Protein AF-A0A380HHK7-F1 (afdb_monomer_lite)

Foldseek 3Di:
DDFDWDADPVVRDIDGPPDPDPPPDDPPPPAAAAEAEDEDEPPDPVVVVCVVVVVVCCVVQVVRYDYDYHYPPPPD

pLDDT: mean 75.71, std 14.01, range [39.09, 93.75]

Secondary structure (DSSP, 8-state):
----EEE-TTT--EEE--S--------------EEEEEEE-TT-HHHHHHHHHHHHHHHHHTTTEEEEEEETTT--

Structure (mmCIF, N/CA/C/O backbone):
data_AF-A0A380HHK7-F1
#
_entry.id   AF-A0A380HHK7-F1
#
loop_
_atom_site.group_PDB
_atom_site.id
_atom_site.type_symbol
_atom_site.label_atom_id
_atom_site.label_alt_id
_atom_site.label_comp_id
_atom_site.label_asym_id
_atom_site.label_entity_id
_atom_site.label_seq_id
_atom_site.pdbx_PDB_ins_code
_atom_site.Cartn_x
_atom_site.Cartn_y
_atom_site.Cartn_z
_atom_site.occupancy
_atom_site.B_iso_or_equiv
_atom_site.auth_seq_id
_atom_site.auth_comp_id
_atom_site.auth_asym_id
_atom_site.auth_atom_id
_atom_site.pdbx_PDB_model_num
ATOM 1 N N . MET A 1 1 ? -17.635 33.758 27.929 1.00 39.09 1 MET A N 1
ATOM 2 C CA . MET A 1 1 ? -18.162 32.380 28.047 1.00 39.09 1 MET A CA 1
ATOM 3 C C . MET A 1 1 ? -17.473 31.536 26.990 1.00 39.09 1 MET A C 1
ATOM 5 O O . MET A 1 1 ? -17.527 31.916 25.830 1.00 39.09 1 MET A O 1
ATOM 9 N N . LYS A 1 2 ? -16.747 30.480 27.373 1.00 46.91 2 LYS A N 1
ATOM 10 C CA . LYS A 1 2 ? -16.069 29.584 26.422 1.00 46.91 2 LYS A CA 1
ATOM 11 C C . LYS A 1 2 ? -17.046 28.446 26.118 1.00 46.91 2 LYS A C 1
ATOM 13 O O . LYS A 1 2 ? -17.371 27.693 27.029 1.00 46.91 2 LYS A O 1
ATOM 18 N N . GLN A 1 3 ? -17.594 28.402 24.904 1.00 61.06 3 GLN A N 1
ATOM 19 C CA . GLN A 1 3 ? -18.527 27.346 24.503 1.00 61.06 3 GLN A CA 1
ATOM 20 C C . GLN A 1 3 ? -17.748 26.040 24.326 1.00 61.06 3 GLN A C 1
ATOM 22 O O . GLN A 1 3 ? -16.730 26.017 23.635 1.00 61.06 3 GLN A O 1
ATOM 27 N N . ASN A 1 4 ? -18.196 24.976 24.991 1.00 63.94 4 ASN A N 1
ATOM 28 C CA . ASN A 1 4 ? -17.626 23.645 24.833 1.00 63.94 4 ASN A CA 1
ATOM 29 C C . ASN A 1 4 ? -18.151 23.077 23.505 1.00 63.94 4 ASN A C 1
ATOM 31 O O . ASN A 1 4 ? -19.353 22.859 23.363 1.00 63.94 4 ASN A O 1
ATOM 35 N N . MET A 1 5 ? -17.278 22.937 22.508 1.00 69.56 5 MET A N 1
ATOM 36 C CA . MET A 1 5 ? -17.632 22.415 21.185 1.00 69.56 5 MET A CA 1
ATOM 37 C C . MET A 1 5 ? -17.258 20.938 21.118 1.00 69.56 5 MET A C 1
ATOM 39 O O . MET A 1 5 ? -16.124 20.583 21.439 1.00 69.56 5 MET A O 1
ATOM 43 N N . VAL A 1 6 ? -18.195 20.100 20.683 1.00 74.69 6 VAL A N 1
ATOM 44 C CA . VAL A 1 6 ? -17.964 18.674 20.422 1.00 74.69 6 VAL A CA 1
ATOM 45 C C . VAL A 1 6 ? -18.061 18.452 18.920 1.00 74.69 6 VAL A C 1
ATOM 47 O O . VAL A 1 6 ? -19.017 18.899 18.287 1.00 74.69 6 VAL A O 1
ATOM 50 N N . CYS A 1 7 ? -17.045 17.810 18.348 1.00 69.00 7 CYS A N 1
ATOM 51 C CA . CYS A 1 7 ? -16.947 17.556 16.915 1.00 69.00 7 CYS A CA 1
ATOM 52 C C . CYS A 1 7 ? -17.099 16.064 16.635 1.00 69.00 7 CYS A C 1
ATOM 54 O O . CYS A 1 7 ? -16.342 15.254 17.168 1.00 69.00 7 CYS A O 1
ATOM 56 N N . ASP A 1 8 ? -18.049 15.723 15.770 1.00 68.50 8 ASP A N 1
ATOM 57 C CA . ASP A 1 8 ? -18.190 14.379 15.226 1.00 68.50 8 ASP A CA 1
ATOM 58 C C . ASP A 1 8 ? -17.164 14.181 14.095 1.00 68.50 8 ASP A C 1
ATOM 60 O O . ASP A 1 8 ? -17.095 14.962 13.141 1.00 68.50 8 ASP A O 1
ATOM 64 N N . ILE A 1 9 ? -16.331 13.146 14.222 1.00 67.94 9 ILE A N 1
ATOM 65 C CA . ILE A 1 9 ? -15.180 12.898 13.336 1.00 67.94 9 ILE A CA 1
ATOM 66 C C . ILE A 1 9 ? -15.613 12.295 11.987 1.00 67.94 9 ILE A C 1
ATOM 68 O O . ILE A 1 9 ? -14.912 12.463 10.990 1.00 67.94 9 ILE A O 1
ATOM 72 N N . TYR A 1 10 ? -16.765 11.622 11.926 1.00 61.88 10 TYR A N 1
ATOM 73 C CA . TYR A 1 10 ? -17.245 10.945 10.716 1.00 61.88 10 TYR A CA 1
ATOM 74 C C . TYR A 1 10 ? -17.979 11.901 9.772 1.00 61.88 10 TYR A C 1
ATOM 76 O O . TYR A 1 10 ? -17.855 11.797 8.554 1.00 61.88 10 TYR A O 1
ATOM 84 N N . SER A 1 11 ? -18.729 12.845 10.334 1.00 68.81 11 SER A N 1
ATOM 85 C CA . SER A 1 11 ? -19.475 13.874 9.609 1.00 68.81 11 SER A CA 1
ATOM 86 C C . SER A 1 11 ? -18.690 15.177 9.442 1.00 68.81 11 SER A C 1
ATOM 88 O O . SER A 1 11 ? -18.967 15.941 8.517 1.00 68.81 11 SER A O 1
ATOM 90 N N . GLY A 1 12 ? -17.711 15.443 10.316 1.00 70.69 12 GLY A N 1
ATOM 91 C CA . GLY A 1 12 ? -16.936 16.685 10.328 1.00 70.69 12 GLY A CA 1
ATOM 92 C C . GLY A 1 12 ? -17.716 17.900 10.844 1.00 70.69 12 GLY A C 1
ATOM 93 O O . GLY A 1 12 ? -17.318 19.035 10.579 1.00 70.69 12 GLY A O 1
ATOM 94 N N . ILE A 1 13 ? -18.830 17.690 11.553 1.00 74.69 13 ILE A N 1
ATOM 95 C CA . ILE A 1 13 ? -19.690 18.759 12.073 1.00 74.69 13 ILE A CA 1
ATOM 96 C C . ILE A 1 13 ? -19.416 18.950 13.569 1.00 74.69 13 ILE A C 1
ATOM 98 O O . ILE A 1 13 ? -19.407 17.993 14.342 1.00 74.69 13 ILE A O 1
ATOM 102 N N . CYS A 1 14 ? -19.215 20.203 13.985 1.00 75.69 14 CYS A N 1
ATOM 103 C CA . CYS A 1 14 ? -19.045 20.566 15.390 1.00 75.69 14 CYS A CA 1
ATOM 104 C C . CYS A 1 14 ? -20.317 21.227 15.925 1.00 75.69 14 CYS A C 1
ATOM 106 O O . CYS A 1 14 ? -20.762 22.241 15.386 1.00 75.69 14 CYS A O 1
ATOM 108 N N . THR A 1 15 ? -20.876 20.671 16.998 1.00 73.06 15 THR A N 1
ATOM 109 C CA . THR A 1 15 ? -22.059 21.197 17.688 1.00 73.06 15 THR A CA 1
ATOM 110 C C . THR A 1 15 ? -21.696 21.735 19.076 1.00 73.06 15 THR A C 1
ATOM 112 O O . THR A 1 15 ? -20.662 21.385 19.654 1.00 73.06 15 THR A O 1
ATOM 115 N N . SER A 1 16 ? -22.521 22.632 19.616 1.00 72.56 16 SER A N 1
ATOM 116 C CA . SER A 1 16 ? -22.393 23.103 20.996 1.00 72.56 16 SER A CA 1
ATOM 117 C C . SER A 1 16 ? -22.830 21.998 21.958 1.00 72.56 16 SER A C 1
ATOM 119 O O . SER A 1 16 ? -23.942 21.488 21.842 1.00 72.56 16 SER A O 1
ATOM 121 N N . SER A 1 17 ? -21.955 21.632 22.896 1.00 64.44 17 SER A N 1
ATOM 122 C CA . SER A 1 17 ? -22.192 20.565 23.872 1.00 64.44 17 SER A CA 1
ATOM 123 C C . SER A 1 17 ? -23.222 21.025 24.907 1.00 64.44 17 SER A C 1
ATOM 125 O O . SER A 1 17 ? -22.860 21.724 25.852 1.00 64.44 17 SER A O 1
ATOM 127 N N . ASP A 1 18 ? -24.493 20.674 24.713 1.00 59.78 18 ASP A N 1
ATOM 128 C CA . ASP A 1 18 ? -25.546 20.873 25.727 1.00 59.78 18 ASP A CA 1
ATOM 129 C C . ASP A 1 18 ? -25.639 19.669 26.688 1.00 59.78 18 ASP A C 1
ATOM 131 O O . ASP A 1 18 ? -26.093 19.803 27.820 1.00 59.78 18 ASP A O 1
ATOM 135 N N . ASP A 1 19 ? -25.093 18.515 26.283 1.00 55.31 19 ASP A N 1
ATOM 136 C CA . ASP A 1 19 ? -24.972 17.313 27.106 1.00 55.31 19 ASP A CA 1
ATOM 137 C C . ASP A 1 19 ? -23.502 16.961 27.376 1.00 55.31 19 ASP A C 1
ATOM 139 O O . ASP A 1 19 ? -22.645 16.975 26.488 1.00 55.31 19 ASP A O 1
ATOM 143 N N . ASN A 1 20 ? -23.204 16.648 28.639 1.00 52.72 20 ASN A N 1
ATOM 144 C CA . ASN A 1 20 ? -21.877 16.295 29.160 1.00 52.72 20 ASN A CA 1
ATOM 145 C C . ASN A 1 20 ? -21.482 14.841 28.843 1.00 52.72 20 ASN A C 1
ATOM 147 O O . ASN A 1 20 ? -20.811 14.182 29.637 1.00 52.72 20 ASN A O 1
ATOM 151 N N . THR A 1 21 ? -21.910 14.310 27.704 1.00 51.88 21 THR A N 1
ATOM 152 C CA . THR A 1 21 ? -21.557 12.963 27.260 1.00 51.88 21 THR A CA 1
ATOM 153 C C . THR A 1 21 ? -20.390 13.070 26.292 1.00 51.88 21 THR A C 1
ATOM 155 O O . THR A 1 21 ? -20.563 13.177 25.081 1.00 51.88 21 THR A O 1
ATOM 158 N N . ILE A 1 22 ? -19.174 13.076 26.840 1.00 60.75 22 ILE A N 1
ATOM 159 C CA . ILE A 1 22 ? -17.976 12.819 26.040 1.00 60.75 22 ILE A CA 1
ATOM 160 C C . ILE A 1 22 ? -18.065 11.349 25.629 1.00 60.75 22 ILE A C 1
ATOM 162 O O . ILE A 1 22 ? -17.710 10.463 26.408 1.00 60.75 22 ILE A O 1
ATOM 166 N N . GLU A 1 23 ? -18.591 11.079 24.435 1.00 62.06 23 GLU A N 1
ATOM 167 C CA . GLU A 1 23 ? -18.520 9.742 23.858 1.00 62.06 23 GLU A CA 1
ATOM 168 C C . GLU A 1 23 ? -17.044 9.389 23.694 1.00 62.06 23 GLU A C 1
ATOM 170 O O . GLU A 1 23 ? -16.283 10.029 22.966 1.00 62.06 23 GLU A O 1
ATOM 175 N N . THR A 1 24 ? -16.609 8.409 24.480 1.00 59.09 24 THR A N 1
ATOM 176 C CA . THR A 1 24 ? -15.246 7.905 24.420 1.00 59.09 24 THR A CA 1
ATOM 177 C C . THR A 1 24 ? -15.171 7.086 23.144 1.00 59.09 24 THR A C 1
ATOM 179 O O . THR A 1 24 ? -15.780 6.023 23.058 1.00 59.09 24 THR A O 1
ATOM 182 N N . ILE A 1 25 ? -14.507 7.627 22.125 1.00 59.81 25 ILE A N 1
ATOM 183 C CA . ILE A 1 25 ? -14.364 6.953 20.837 1.00 59.81 25 ILE A CA 1
ATOM 184 C C . ILE A 1 25 ? -13.523 5.701 21.085 1.00 59.81 25 ILE A C 1
ATOM 186 O O . ILE A 1 25 ? -12.320 5.792 21.341 1.00 59.81 25 ILE A O 1
ATOM 190 N N . ASP A 1 26 ? -14.167 4.539 21.060 1.00 56.00 26 ASP A N 1
ATOM 191 C CA . ASP A 1 26 ? -13.470 3.266 21.089 1.00 56.00 26 ASP A CA 1
ATOM 192 C C . ASP A 1 26 ? -12.894 3.008 19.693 1.00 56.00 26 ASP A C 1
ATOM 194 O O . ASP A 1 26 ? -13.618 2.779 18.725 1.00 56.00 26 ASP A O 1
ATOM 198 N N . PHE A 1 27 ? -11.570 3.109 19.576 1.00 56.38 27 PHE A N 1
ATOM 199 C CA . PHE A 1 27 ? -10.841 2.802 18.345 1.00 56.38 27 PHE A CA 1
ATOM 200 C C . PHE A 1 27 ? -10.636 1.294 18.152 1.00 56.38 27 PHE A C 1
ATOM 202 O O . PHE A 1 27 ? -9.968 0.895 17.194 1.00 56.38 27 PHE A O 1
ATOM 209 N N . ASN A 1 28 ? -11.193 0.450 19.029 1.00 60.84 28 ASN A N 1
ATOM 210 C CA . ASN A 1 28 ? -11.196 -0.996 18.869 1.00 60.84 28 ASN A CA 1
ATOM 211 C C . ASN A 1 28 ? -12.221 -1.433 17.812 1.00 60.84 28 ASN A C 1
ATOM 213 O O . ASN A 1 28 ? -13.196 -2.135 18.072 1.00 60.84 28 ASN A O 1
ATOM 217 N N . PHE A 1 29 ? -11.990 -1.003 16.577 1.00 61.19 29 PHE A N 1
ATOM 218 C CA . PHE A 1 29 ? -12.631 -1.601 15.426 1.00 61.19 29 PHE A CA 1
ATOM 219 C C . PHE A 1 29 ? -12.057 -3.010 15.259 1.00 61.19 29 PHE A C 1
ATOM 221 O O . PHE A 1 29 ? -11.006 -3.168 14.636 1.00 61.19 29 PHE A O 1
ATOM 228 N N . ASP A 1 30 ? -12.769 -4.027 15.762 1.00 62.31 30 ASP A N 1
ATOM 229 C CA . ASP A 1 30 ? -12.611 -5.453 15.411 1.00 62.31 30 ASP A CA 1
ATOM 230 C C . ASP A 1 30 ? -12.969 -5.678 13.926 1.00 62.31 30 ASP A C 1
ATOM 232 O O . ASP A 1 30 ? -13.820 -6.478 13.537 1.00 62.31 30 ASP A O 1
ATOM 236 N N . THR A 1 31 ? -12.352 -4.888 13.056 1.00 63.88 31 THR A N 1
ATOM 237 C CA . THR A 1 31 ? -12.538 -4.943 11.618 1.00 63.88 31 THR A CA 1
ATOM 238 C C . THR A 1 31 ? -11.712 -6.109 11.089 1.00 63.88 31 THR A C 1
ATOM 240 O O . THR A 1 31 ? -10.523 -6.225 11.405 1.00 63.88 31 THR A O 1
ATOM 243 N N . PRO A 1 32 ? -12.320 -7.020 10.310 1.00 65.50 32 PRO A N 1
ATOM 244 C CA . PRO A 1 32 ? -11.594 -8.150 9.758 1.00 65.50 32 PRO A CA 1
ATOM 245 C C . PRO A 1 32 ? -10.453 -7.626 8.882 1.00 65.50 32 PRO A C 1
ATOM 247 O O . PRO A 1 32 ? -10.680 -6.844 7.959 1.00 65.50 32 PRO A O 1
ATOM 250 N N . LYS A 1 33 ? -9.221 -8.053 9.184 1.00 77.56 33 LYS A N 1
ATOM 251 C CA . LYS A 1 33 ? -8.020 -7.634 8.452 1.00 77.56 33 LYS A CA 1
ATOM 252 C C . LYS A 1 33 ? -8.145 -8.037 6.982 1.00 77.56 33 LYS A C 1
ATOM 254 O O . LYS A 1 33 ? -8.121 -9.224 6.653 1.00 77.56 33 LYS A O 1
ATOM 259 N N . LEU A 1 34 ? -8.262 -7.052 6.096 1.00 85.31 34 LEU A N 1
ATOM 260 C CA . LEU A 1 34 ? -8.303 -7.267 4.655 1.00 85.31 34 LEU A CA 1
ATOM 261 C C . LEU A 1 34 ? -6.887 -7.552 4.152 1.00 85.31 34 LEU A C 1
ATOM 263 O O . LEU A 1 34 ? -5.977 -6.749 4.350 1.00 85.31 34 LEU A O 1
ATOM 267 N N . THR A 1 35 ? -6.698 -8.685 3.479 1.00 90.25 35 THR A N 1
ATOM 268 C CA . THR A 1 35 ? -5.407 -9.013 2.860 1.00 90.25 35 THR A CA 1
ATOM 269 C C . THR A 1 35 ? -5.365 -8.484 1.430 1.00 90.25 35 THR A C 1
ATOM 271 O O . THR A 1 35 ? -6.169 -8.892 0.593 1.00 90.25 35 THR A O 1
ATOM 274 N N . LEU A 1 36 ? -4.420 -7.588 1.151 1.00 89.81 36 LEU A N 1
ATOM 275 C CA . LEU A 1 36 ? -4.168 -7.014 -0.166 1.00 89.81 36 LEU A CA 1
ATOM 276 C C . LEU A 1 36 ? -2.915 -7.655 -0.771 1.00 89.81 36 LEU A C 1
ATOM 278 O O . LEU A 1 36 ? -1.820 -7.523 -0.229 1.00 89.81 36 LEU A O 1
ATOM 282 N N . TYR A 1 37 ? -3.068 -8.326 -1.911 1.00 91.50 37 TYR A N 1
ATO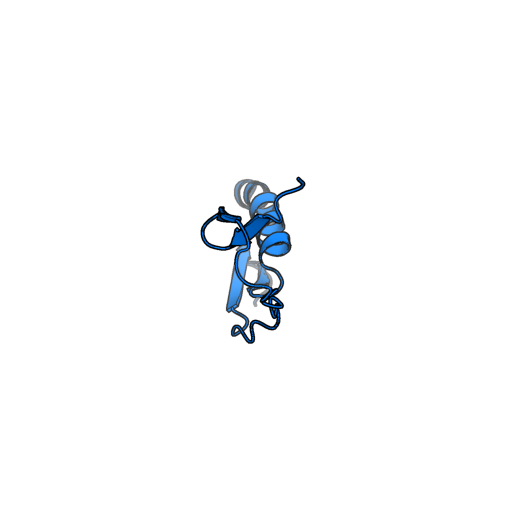M 283 C CA . TYR A 1 37 ? -1.947 -8.886 -2.665 1.00 91.50 37 TYR A CA 1
ATOM 284 C C . TYR A 1 37 ? -1.512 -7.903 -3.747 1.00 91.50 37 TYR A C 1
ATOM 286 O O . TYR A 1 37 ? -2.279 -7.613 -4.665 1.00 91.50 37 TYR A O 1
ATOM 294 N N . TYR A 1 38 ? -0.281 -7.404 -3.651 1.00 89.75 38 TYR A N 1
ATOM 295 C CA . TYR A 1 38 ? 0.311 -6.550 -4.675 1.00 89.75 38 TYR A CA 1
ATOM 296 C C . TYR A 1 38 ? 1.330 -7.346 -5.479 1.00 89.75 38 TYR A C 1
ATOM 298 O O . TYR A 1 38 ? 2.422 -7.650 -4.994 1.00 89.75 38 TYR A O 1
ATOM 306 N N . VAL A 1 39 ? 0.936 -7.701 -6.703 1.00 90.62 39 VAL A N 1
ATOM 307 C CA . VAL A 1 39 ? 1.808 -8.373 -7.665 1.00 90.62 39 VAL A CA 1
ATOM 308 C C . VAL A 1 39 ? 2.561 -7.314 -8.453 1.00 90.62 39 VAL A C 1
ATOM 310 O O . VAL A 1 39 ? 1.949 -6.505 -9.148 1.00 90.62 39 VAL A O 1
ATOM 313 N N . THR A 1 40 ? 3.884 -7.314 -8.336 1.00 87.75 40 THR A N 1
ATOM 314 C CA . THR A 1 40 ? 4.748 -6.340 -9.005 1.00 87.75 40 THR A CA 1
ATOM 315 C C . THR A 1 40 ? 5.888 -7.025 -9.743 1.00 87.75 40 THR A C 1
ATOM 317 O O . THR A 1 40 ? 6.399 -8.067 -9.320 1.00 87.75 40 THR A O 1
ATOM 320 N N . ASP A 1 41 ? 6.291 -6.425 -10.860 1.00 88.44 41 ASP A N 1
ATOM 321 C CA . ASP A 1 41 ? 7.482 -6.819 -11.606 1.00 88.44 41 ASP A CA 1
ATOM 322 C C . ASP A 1 41 ? 8.637 -5.866 -11.241 1.00 88.44 41 ASP A C 1
ATOM 324 O O . ASP A 1 41 ? 8.457 -4.644 -11.311 1.00 88.44 41 ASP A O 1
ATOM 328 N N . PRO A 1 42 ? 9.818 -6.379 -10.842 1.00 83.00 42 PRO A N 1
ATOM 329 C CA . PRO A 1 42 ? 10.956 -5.541 -10.462 1.00 83.00 42 PRO A CA 1
ATOM 330 C C . PRO A 1 42 ? 11.507 -4.688 -11.616 1.00 83.00 42 PRO A C 1
ATOM 332 O O . PRO A 1 42 ? 12.144 -3.669 -11.359 1.00 83.00 42 PRO A O 1
ATOM 335 N N . MET A 1 43 ? 11.254 -5.068 -12.870 1.00 84.50 43 MET A N 1
ATOM 336 C CA . MET A 1 43 ? 11.673 -4.350 -14.076 1.00 84.50 43 MET A CA 1
ATOM 337 C C . MET A 1 43 ? 10.631 -3.329 -14.562 1.00 84.50 43 MET A C 1
ATOM 339 O O . MET A 1 43 ? 10.899 -2.584 -15.506 1.00 84.50 43 MET A O 1
ATOM 343 N N . CYS A 1 44 ? 9.449 -3.253 -13.941 1.00 85.94 44 CYS A N 1
ATOM 344 C CA . CYS A 1 44 ? 8.415 -2.301 -14.335 1.00 85.94 44 CYS A CA 1
ATOM 345 C C . CYS A 1 44 ? 8.612 -0.943 -13.643 1.00 85.94 44 CYS A C 1
ATOM 347 O O . CYS A 1 44 ? 8.250 -0.753 -12.481 1.00 85.94 44 CYS A O 1
ATOM 349 N N . SER A 1 45 ? 9.115 0.046 -14.386 1.00 86.25 45 SER A N 1
ATOM 350 C CA . SER A 1 45 ? 9.268 1.427 -13.896 1.00 86.25 45 SER A CA 1
ATOM 351 C C . SER A 1 45 ? 7.940 2.065 -13.468 1.00 86.25 45 SER A C 1
ATOM 353 O O . SER A 1 45 ? 7.907 2.904 -12.569 1.00 86.25 45 SER A O 1
ATOM 355 N N . HIS A 1 46 ? 6.826 1.643 -14.070 1.00 86.25 46 HIS A N 1
ATOM 356 C CA . HIS A 1 46 ? 5.496 2.121 -13.703 1.00 86.25 46 HIS A CA 1
ATOM 357 C C . HIS A 1 46 ? 5.031 1.571 -12.346 1.00 86.25 46 HIS A C 1
ATOM 359 O O . HIS A 1 46 ? 4.379 2.284 -11.586 1.00 86.25 46 HIS A O 1
ATOM 365 N N . CYS A 1 47 ? 5.416 0.341 -11.994 1.00 86.25 47 CYS A N 1
ATOM 366 C CA . CYS A 1 47 ? 5.123 -0.235 -10.681 1.00 86.25 47 CYS A CA 1
ATOM 367 C C . CYS A 1 47 ? 5.881 0.487 -9.557 1.00 86.25 47 CYS A C 1
ATOM 369 O O . CYS A 1 47 ? 5.324 0.691 -8.480 1.00 86.25 47 CYS A O 1
ATOM 371 N N . TRP A 1 48 ? 7.108 0.948 -9.819 1.00 84.44 48 TRP A N 1
ATOM 372 C CA . TRP A 1 48 ? 7.875 1.774 -8.876 1.00 84.44 48 TRP A CA 1
ATOM 373 C C . TRP A 1 48 ? 7.212 3.136 -8.635 1.00 84.44 48 TRP A C 1
ATOM 375 O O . TRP A 1 48 ? 7.205 3.642 -7.516 1.00 84.44 48 TRP A O 1
ATOM 385 N N . ALA A 1 49 ? 6.583 3.720 -9.660 1.00 88.94 49 ALA A N 1
ATOM 386 C CA . ALA A 1 49 ? 5.816 4.957 -9.502 1.00 88.94 49 ALA A CA 1
ATOM 387 C C . ALA A 1 49 ? 4.556 4.776 -8.631 1.00 88.94 49 ALA A C 1
ATOM 389 O O . ALA A 1 49 ? 4.061 5.747 -8.056 1.00 88.94 49 ALA A O 1
ATOM 390 N N . PHE A 1 50 ? 4.046 3.547 -8.510 1.00 89.19 50 PHE A N 1
ATOM 391 C CA . PHE A 1 50 ? 2.868 3.221 -7.704 1.00 89.19 50 PHE A CA 1
ATOM 392 C C . PHE A 1 50 ? 3.199 2.919 -6.229 1.00 89.19 50 PHE A C 1
ATOM 394 O O . PHE A 1 50 ? 2.358 3.099 -5.346 1.00 89.19 50 PHE A O 1
ATOM 401 N N . GLU A 1 51 ? 4.443 2.544 -5.931 1.00 88.56 51 GLU A N 1
ATOM 402 C CA . GLU A 1 51 ? 4.944 2.285 -4.577 1.00 88.56 51 GLU A CA 1
ATOM 403 C C . GLU A 1 51 ? 4.683 3.411 -3.547 1.00 88.56 51 GLU A C 1
ATOM 405 O O . GLU A 1 51 ? 4.190 3.109 -2.455 1.00 88.56 51 GLU A O 1
ATOM 410 N N . PRO A 1 52 ? 4.904 4.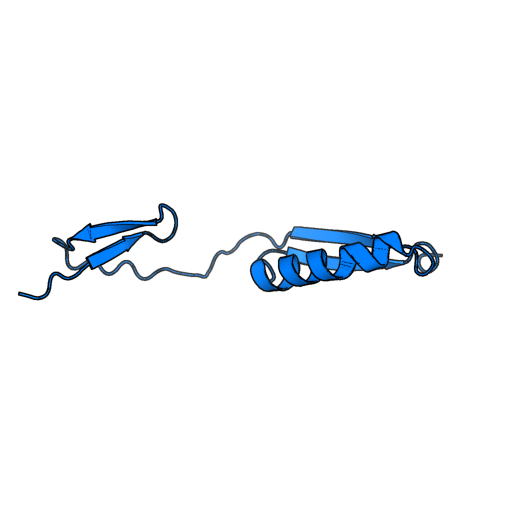714 -3.836 1.00 91.44 52 PRO A N 1
ATOM 411 C CA . PRO A 1 52 ? 4.616 5.774 -2.864 1.00 91.44 52 PRO A CA 1
ATOM 412 C C . PRO A 1 52 ? 3.128 5.871 -2.497 1.00 91.44 52 PRO A C 1
ATOM 414 O O . PRO A 1 52 ? 2.789 6.243 -1.371 1.00 91.44 52 PRO A O 1
ATOM 417 N N . ILE A 1 53 ? 2.230 5.515 -3.421 1.00 92.62 53 ILE A N 1
ATOM 418 C CA . ILE A 1 53 ? 0.782 5.511 -3.181 1.00 92.62 53 ILE A CA 1
ATOM 419 C C . ILE A 1 53 ? 0.415 4.352 -2.247 1.00 92.62 53 ILE A C 1
ATOM 421 O O . ILE A 1 53 ? -0.332 4.555 -1.288 1.00 92.62 53 ILE A O 1
ATOM 425 N N . LEU A 1 54 ? 0.988 3.166 -2.472 1.00 91.62 54 LEU A N 1
ATOM 426 C CA . LEU A 1 54 ? 0.815 2.007 -1.590 1.00 91.62 54 LEU A CA 1
ATOM 427 C C . LEU A 1 54 ? 1.313 2.288 -0.170 1.00 91.62 54 LEU A C 1
ATOM 429 O O . LEU A 1 54 ? 0.622 1.968 0.796 1.00 91.62 54 LEU A O 1
ATOM 433 N N . ASN A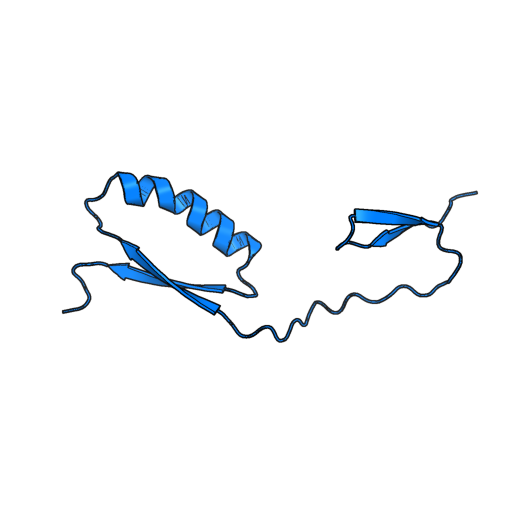 1 55 ? 2.459 2.958 -0.032 1.00 90.12 55 ASN A N 1
ATOM 434 C CA . ASN A 1 55 ? 2.994 3.342 1.275 1.00 90.12 55 ASN A CA 1
ATOM 435 C C . ASN A 1 55 ? 2.060 4.302 2.020 1.00 90.12 55 ASN A C 1
ATOM 437 O O . ASN A 1 55 ? 1.815 4.130 3.215 1.00 90.12 55 ASN A O 1
ATOM 441 N N . LYS A 1 56 ? 1.477 5.283 1.321 1.00 93.75 56 LYS A N 1
ATOM 442 C CA . LYS A 1 56 ? 0.486 6.187 1.918 1.00 93.75 56 LYS A CA 1
ATOM 443 C C . LYS A 1 56 ? -0.761 5.433 2.387 1.00 93.75 56 LYS A C 1
ATOM 445 O O . LYS A 1 56 ? -1.258 5.708 3.478 1.00 93.75 56 LYS A O 1
ATOM 450 N N . LEU A 1 57 ? -1.240 4.478 1.590 1.00 91.19 57 LEU A N 1
ATOM 451 C CA . LEU A 1 57 ? -2.380 3.633 1.942 1.00 91.19 57 LEU A CA 1
ATOM 452 C C . LEU A 1 57 ? -2.087 2.788 3.188 1.00 91.19 57 LEU A C 1
ATOM 454 O O . LEU A 1 57 ? -2.906 2.753 4.100 1.00 91.19 57 LEU A O 1
ATOM 458 N N . LEU A 1 58 ? -0.904 2.178 3.272 1.00 89.75 58 LEU A N 1
ATOM 459 C CA . LEU A 1 58 ? -0.487 1.413 4.446 1.00 89.75 58 LEU A CA 1
ATOM 460 C C . LEU A 1 58 ? -0.434 2.267 5.712 1.00 89.75 58 LEU A C 1
ATOM 462 O O . LEU A 1 58 ? -0.950 1.852 6.741 1.00 89.75 58 LEU A O 1
ATOM 466 N N . VAL A 1 59 ? 0.137 3.471 5.654 1.00 90.31 59 VAL A N 1
ATOM 467 C CA . VAL A 1 59 ? 0.200 4.360 6.827 1.00 90.31 59 VAL A CA 1
ATOM 468 C C . VAL A 1 59 ? -1.201 4.744 7.308 1.00 90.31 59 VAL A C 1
ATOM 470 O O . VAL A 1 59 ? -1.455 4.742 8.509 1.00 90.31 59 VAL A O 1
ATOM 473 N N . GLN A 1 60 ? -2.118 5.041 6.385 1.00 89.31 60 GLN A N 1
ATOM 474 C CA . GLN A 1 60 ? -3.476 5.473 6.724 1.00 89.31 60 GLN A CA 1
ATOM 475 C C . G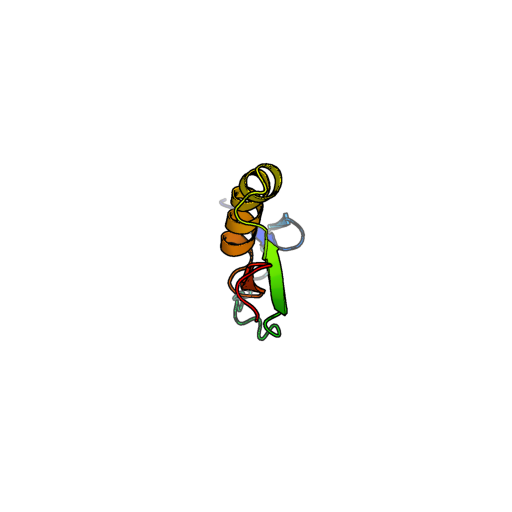LN A 1 60 ? -4.380 4.331 7.203 1.00 89.31 60 GLN A C 1
ATOM 477 O O . GLN A 1 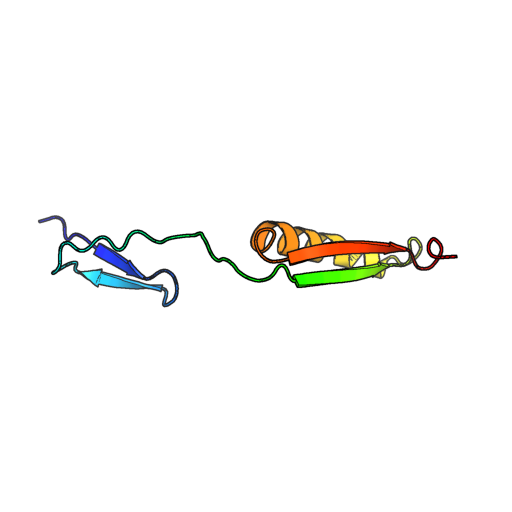60 ? -5.245 4.557 8.043 1.00 89.31 60 GLN A O 1
ATOM 482 N N . TYR A 1 61 ? -4.182 3.117 6.686 1.00 88.75 61 TYR A N 1
ATOM 483 C CA . TYR A 1 61 ? -5.108 1.997 6.870 1.00 88.75 61 TYR A CA 1
ATOM 484 C C . TYR A 1 61 ? -4.444 0.734 7.440 1.00 88.75 61 TYR A C 1
ATOM 486 O O . TYR A 1 61 ? -5.021 -0.348 7.360 1.00 88.75 61 TYR A O 1
ATOM 494 N N . SER A 1 62 ? -3.255 0.840 8.041 1.00 83.62 62 SER A N 1
ATOM 495 C CA . SER A 1 62 ? -2.520 -0.304 8.621 1.00 83.62 62 SER A CA 1
ATOM 496 C C . SER A 1 62 ? -3.324 -1.115 9.640 1.00 83.62 62 SER A C 1
ATOM 498 O O . SER A 1 62 ? -3.130 -2.323 9.750 1.00 83.62 62 SER A O 1
ATOM 500 N N . THR A 1 63 ? -4.249 -0.479 10.363 1.00 84.75 63 THR A N 1
ATOM 501 C CA . THR A 1 63 ? -5.119 -1.157 11.335 1.00 84.75 63 THR A CA 1
ATOM 502 C C . THR A 1 63 ? -6.086 -2.138 10.664 1.00 84.75 63 THR A C 1
ATOM 504 O O . THR A 1 63 ? -6.469 -3.132 11.275 1.00 84.75 63 THR A O 1
ATOM 507 N N . VAL A 1 64 ? -6.445 -1.893 9.400 1.00 86.75 64 VAL A N 1
ATOM 508 C CA . VAL A 1 64 ? -7.488 -2.637 8.675 1.00 86.75 64 VAL A CA 1
ATOM 509 C C . VAL A 1 64 ? -6.957 -3.446 7.487 1.00 86.75 64 VAL A C 1
ATOM 511 O O . VAL A 1 64 ? -7.588 -4.423 7.087 1.00 86.75 64 VAL A O 1
ATOM 514 N N . ILE A 1 65 ? -5.799 -3.081 6.927 1.00 89.12 65 ILE A N 1
ATOM 515 C CA . ILE A 1 65 ? -5.215 -3.704 5.729 1.00 89.12 65 ILE A CA 1
ATOM 516 C C . ILE A 1 65 ? -3.862 -4.342 6.045 1.00 89.12 65 ILE A C 1
ATOM 518 O O . ILE A 1 65 ? -2.982 -3.727 6.643 1.00 89.12 65 ILE A O 1
ATOM 522 N N . TYR A 1 66 ? -3.670 -5.563 5.546 1.00 88.88 66 TYR A N 1
ATOM 523 C CA . TYR A 1 66 ? -2.390 -6.262 5.514 1.00 88.88 66 TYR A CA 1
ATOM 524 C C . TYR A 1 66 ? -1.926 -6.434 4.062 1.00 88.88 66 TYR A C 1
ATOM 526 O O . TYR A 1 66 ? -2.600 -7.093 3.270 1.00 88.88 66 TYR A O 1
ATOM 534 N N . LEU A 1 67 ? -0.790 -5.831 3.701 1.00 89.12 67 LEU A N 1
ATOM 535 C CA . LEU A 1 67 ? -0.228 -5.905 2.350 1.00 89.12 67 LEU A 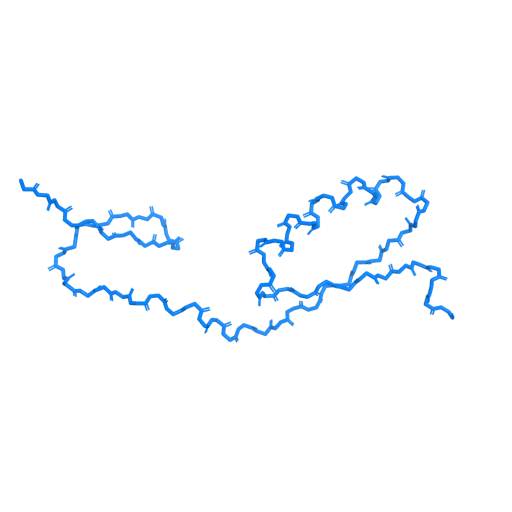CA 1
ATOM 536 C C . LEU A 1 67 ? 0.785 -7.045 2.242 1.00 89.12 67 LEU A C 1
ATOM 538 O O . LEU A 1 67 ? 1.718 -7.135 3.038 1.00 89.12 67 LEU A O 1
ATOM 542 N N . ILE A 1 68 ? 0.636 -7.864 1.204 1.00 89.25 68 ILE A N 1
ATOM 543 C CA . ILE A 1 68 ? 1.590 -8.903 0.826 1.00 89.25 68 ILE A CA 1
ATOM 544 C C . ILE A 1 68 ? 2.181 -8.540 -0.533 1.00 89.25 68 ILE A C 1
ATOM 546 O O . ILE A 1 68 ? 1.463 -8.456 -1.533 1.00 89.25 68 ILE A O 1
ATOM 550 N N . PHE A 1 69 ? 3.501 -8.358 -0.568 1.00 87.88 69 PHE A N 1
ATOM 551 C CA . PHE A 1 69 ? 4.247 -8.184 -1.809 1.00 87.88 69 PHE A CA 1
ATOM 552 C C . PHE A 1 69 ? 4.482 -9.540 -2.469 1.00 87.88 69 PHE A C 1
ATOM 554 O O . PHE A 1 69 ? 5.064 -10.446 -1.871 1.00 87.88 69 PHE A O 1
ATOM 561 N N . LYS A 1 70 ? 4.026 -9.662 -3.712 1.00 89.06 70 LYS A N 1
ATOM 562 C CA . LYS A 1 70 ? 4.198 -10.836 -4.561 1.00 89.06 70 LYS A CA 1
ATOM 563 C C . LYS A 1 70 ? 5.015 -10.422 -5.774 1.00 89.06 70 LYS A C 1
ATOM 565 O O . LYS A 1 70 ? 4.618 -9.547 -6.539 1.00 89.06 70 LYS A O 1
ATOM 570 N N . TRP A 1 71 ? 6.186 -11.015 -5.935 1.00 82.19 71 TRP A N 1
ATOM 571 C CA . TRP A 1 71 ? 7.019 -10.751 -7.099 1.00 82.19 71 TRP A CA 1
ATOM 572 C C . TRP A 1 71 ? 6.652 -11.754 -8.178 1.00 82.19 71 TRP A C 1
ATOM 574 O O . TRP A 1 71 ? 6.683 -12.954 -7.919 1.00 82.19 71 TRP A O 1
ATOM 584 N N . SER A 1 72 ? 6.372 -11.273 -9.392 1.00 73.31 72 SER A N 1
ATOM 585 C CA . SER A 1 72 ? 5.912 -12.123 -10.504 1.00 73.31 72 SER A CA 1
ATOM 586 C C . SER A 1 72 ? 6.829 -13.320 -10.820 1.00 73.31 72 SER A C 1
ATOM 588 O O . SER A 1 72 ? 6.398 -14.251 -11.492 1.00 73.31 72 SER A O 1
ATOM 590 N N . TRP A 1 73 ? 8.082 -13.297 -10.358 1.00 63.12 73 TRP A N 1
ATOM 591 C CA . TRP A 1 73 ? 9.124 -14.280 -10.664 1.00 63.12 73 TRP A CA 1
ATOM 592 C C . TRP A 1 73 ? 9.600 -15.094 -9.447 1.00 63.12 73 TRP A C 1
ATOM 594 O O . TRP A 1 73 ? 10.512 -15.901 -9.590 1.00 63.12 73 TRP A O 1
ATOM 604 N N . VAL A 1 74 ? 9.036 -14.873 -8.251 1.00 60.19 74 VAL A N 1
ATOM 605 C CA . VAL A 1 74 ? 9.497 -15.501 -6.986 1.00 60.19 74 VAL A CA 1
ATOM 606 C C . VAL A 1 74 ? 8.504 -16.550 -6.458 1.00 60.19 74 VAL A C 1
ATOM 608 O O . VAL A 1 74 ? 8.758 -17.189 -5.445 1.00 60.19 74 VAL A O 1
ATOM 611 N N . ASP A 1 75 ? 7.387 -16.773 -7.153 1.00 57.12 75 ASP A N 1
ATOM 612 C CA . ASP A 1 75 ? 6.352 -17.735 -6.747 1.00 57.12 75 ASP A CA 1
ATOM 613 C C . ASP A 1 75 ? 6.446 -19.112 -7.463 1.00 57.12 75 ASP A C 1
ATOM 615 O O . ASP A 1 75 ? 5.446 -19.831 -7.501 1.00 57.12 75 ASP A O 1
ATOM 619 N N . TYR A 1 76 ? 7.610 -19.490 -8.025 1.00 56.06 76 TYR A N 1
ATOM 620 C CA . TYR A 1 76 ? 7.863 -20.824 -8.617 1.00 56.06 76 TYR A CA 1
ATOM 621 C C . TYR A 1 76 ? 8.799 -21.679 -7.757 1.00 56.06 76 TYR A C 1
ATOM 623 O O . TYR A 1 76 ? 9.812 -21.128 -7.269 1.00 56.06 76 TYR A O 1
#

Organism: Staphylococcus saprophyticus (NCBI:txid29385)

Radius of gyration: 20.64 Å; chains: 1; bounding box: 37×53×44 Å

Sequence (76 aa):
MKQNMVCDIYSGICTSSDDNTIETIDFNFDTPKLTLYYVTDPMCSHCWAFEPILNKLLVQYSTVIYLIFKWSWVDY

InterPro domains:
  IPR036249 Thioredoxin-like superfamily [SSF52833] (28-70)